Protein AF-A0A183DDC2-F1 (afdb_monomer_lite)

pLDDT: mean 71.49, std 20.1, range [40.25, 98.25]

Secondary structure (DSSP, 8-state):
----TTSSS-----PPPGGG-SB-TTT-PBP-SSS--EE-TTT--EE-TGGG-EEEEEGGGTEEEEEEE-HHHHHHHH-TTPPPTT-------------------------THHHHHHHHHHHHHHHHHHHHHHHHHHHHHHTT--

Sequence (146 aa):
MHGGDFVFLFAGVRWVPDSDCEQCTACSAPFTLVRRRHHCRNCGRIFCSRCSSNSLPLPELGYDRKVRVCNLCFLYKINPFSPCPGAPNSSRNHPDNGNNSAAAATAGGMSWFHFLASLLRLYSSSYNIFHRVISLVHLCVFAVQL

Radius of gyration: 28.31 Å; chains: 1; bounding box: 102×67×30 Å

Structure (mmCIF, N/CA/C/O backbone):
data_AF-A0A183DDC2-F1
#
_entry.id   AF-A0A183DDC2-F1
#
loop_
_atom_site.group_PDB
_atom_site.id
_atom_site.type_symbol
_atom_site.label_atom_id
_atom_site.label_alt_id
_atom_site.label_comp_id
_atom_site.label_asym_id
_atom_site.label_entity_id
_atom_site.label_seq_id
_atom_site.pdbx_PDB_ins_code
_atom_site.Cartn_x
_atom_site.Cartn_y
_atom_site.Cartn_z
_atom_site.occupancy
_atom_site.B_iso_or_equiv
_atom_site.auth_seq_id
_atom_site.auth_comp_id
_atom_site.auth_asym_id
_atom_site.auth_atom_id
_atom_site.pdbx_PDB_model_num
ATOM 1 N N . MET A 1 1 ? -46.991 -3.137 0.902 1.00 40.25 1 MET A N 1
ATOM 2 C CA . MET A 1 1 ? -45.886 -4.005 1.365 1.00 40.25 1 MET A CA 1
ATOM 3 C C . MET A 1 1 ? -44.794 -4.128 0.293 1.00 40.25 1 MET A C 1
ATOM 5 O O . MET A 1 1 ? -44.430 -5.231 -0.080 1.00 40.25 1 MET A O 1
ATOM 9 N N . HIS A 1 2 ? -44.225 -3.013 -0.174 1.00 43.28 2 HIS A N 1
ATOM 10 C CA . HIS A 1 2 ? -42.954 -3.034 -0.909 1.00 43.28 2 HIS A CA 1
ATOM 11 C C . HIS A 1 2 ? -41.892 -2.475 0.030 1.00 43.28 2 HIS A C 1
ATOM 13 O O . HIS A 1 2 ? -41.662 -1.273 0.092 1.00 43.28 2 HIS A O 1
ATOM 19 N N . GLY A 1 3 ? -41.375 -3.359 0.882 1.00 45.81 3 GLY A N 1
ATOM 20 C CA . GLY A 1 3 ? -40.213 -3.078 1.709 1.00 45.81 3 GLY A CA 1
ATOM 21 C C . GLY A 1 3 ? -38.944 -3.402 0.930 1.00 45.81 3 GLY A C 1
ATOM 22 O O . GLY A 1 3 ? -38.905 -4.416 0.237 1.00 45.81 3 GLY A O 1
ATOM 23 N N . GLY A 1 4 ? -37.911 -2.575 1.101 1.00 51.94 4 GLY A N 1
ATOM 24 C CA . GLY A 1 4 ? -36.543 -3.072 0.969 1.00 51.94 4 GLY A CA 1
ATOM 25 C C . GLY A 1 4 ? -35.515 -2.250 0.199 1.00 51.94 4 GLY A C 1
ATOM 26 O O . GLY A 1 4 ? -34.447 -2.796 -0.033 1.00 51.94 4 GLY A O 1
ATOM 27 N N . ASP A 1 5 ? -35.723 -0.973 -0.130 1.00 54.12 5 ASP A N 1
ATOM 28 C CA . ASP A 1 5 ? -34.661 -0.134 -0.736 1.00 54.12 5 ASP A CA 1
ATOM 29 C C . ASP A 1 5 ? -33.644 0.422 0.288 1.00 54.12 5 ASP A C 1
ATOM 31 O O . ASP A 1 5 ? -33.145 1.539 0.176 1.00 54.12 5 ASP A O 1
ATOM 35 N N . PHE A 1 6 ? -33.291 -0.376 1.301 1.00 52.25 6 PHE A N 1
ATOM 36 C CA . PHE A 1 6 ? -32.259 -0.031 2.292 1.00 52.25 6 PHE A CA 1
ATOM 37 C C . PHE A 1 6 ? -30.864 -0.587 1.936 1.00 52.25 6 PHE A C 1
ATOM 39 O O . PHE A 1 6 ? -29.932 -0.496 2.731 1.00 52.25 6 PHE A O 1
ATOM 46 N N . VAL A 1 7 ? -30.687 -1.176 0.747 1.00 54.19 7 VAL A N 1
ATOM 47 C CA . VAL A 1 7 ? -29.441 -1.887 0.385 1.00 54.19 7 VAL A CA 1
ATOM 48 C C . VAL A 1 7 ? -28.391 -0.978 -0.281 1.00 54.19 7 VAL A C 1
ATOM 50 O O . VAL A 1 7 ? -27.240 -1.377 -0.420 1.00 54.19 7 VAL A O 1
ATOM 53 N N . PHE A 1 8 ? -28.718 0.272 -0.629 1.00 48.03 8 PHE A N 1
ATOM 54 C CA . PHE A 1 8 ? -27.793 1.159 -1.361 1.00 48.03 8 PHE A CA 1
ATOM 55 C C . PHE A 1 8 ? -27.065 2.221 -0.517 1.00 48.03 8 PHE A C 1
ATOM 57 O O . PHE A 1 8 ? -26.326 3.028 -1.076 1.00 48.03 8 PHE A O 1
ATOM 64 N N . LEU A 1 9 ? -27.199 2.213 0.817 1.00 49.12 9 LEU A N 1
ATOM 65 C CA . LEU A 1 9 ? -26.447 3.128 1.701 1.00 49.12 9 LEU A CA 1
ATOM 66 C C . LEU A 1 9 ? -25.162 2.541 2.297 1.00 49.12 9 LEU A C 1
ATOM 68 O O . LEU A 1 9 ? -24.373 3.277 2.887 1.00 49.12 9 LEU A O 1
ATOM 72 N N . PHE A 1 10 ? -24.876 1.259 2.083 1.00 50.31 10 PHE A N 1
ATOM 73 C CA . PHE A 1 10 ? -23.538 0.737 2.323 1.00 50.31 10 PHE A CA 1
ATOM 74 C C . PHE A 1 10 ? -22.787 0.783 1.001 1.00 50.31 10 PHE A C 1
ATOM 76 O O . PHE A 1 10 ? -22.883 -0.133 0.187 1.00 50.31 10 PHE A O 1
ATOM 83 N N . ALA A 1 11 ? -22.039 1.865 0.781 1.00 55.22 11 ALA A N 1
ATOM 84 C CA . ALA A 1 11 ? -20.987 1.920 -0.226 1.00 55.22 11 ALA A CA 1
ATOM 85 C C . ALA A 1 11 ? -19.893 0.900 0.146 1.00 55.22 11 ALA A C 1
ATOM 87 O O . ALA A 1 11 ? -18.810 1.245 0.617 1.00 55.22 11 ALA A O 1
ATOM 88 N N . GLY A 1 12 ? -20.218 -0.384 -0.009 1.00 57.31 12 GLY A N 1
ATOM 89 C CA . GLY A 1 12 ? -19.300 -1.492 0.123 1.00 57.31 12 GLY A CA 1
ATOM 90 C C . GLY A 1 12 ? -18.180 -1.259 -0.869 1.00 57.31 12 GLY A C 1
ATOM 91 O O . GLY A 1 12 ? -18.409 -1.062 -2.062 1.00 57.31 12 GLY A O 1
ATOM 92 N N . VAL A 1 13 ? -16.963 -1.207 -0.348 1.00 59.19 13 VAL A N 1
ATOM 93 C CA . VAL A 1 13 ? -15.738 -1.077 -1.124 1.00 59.19 13 VAL A CA 1
ATOM 94 C C . VAL A 1 13 ? -15.811 -2.017 -2.331 1.00 59.19 13 VAL A C 1
ATOM 96 O O . VAL A 1 13 ? -15.838 -3.235 -2.156 1.00 59.19 13 VAL A O 1
ATOM 99 N N . ARG A 1 14 ? -15.860 -1.462 -3.552 1.00 67.69 14 ARG A N 1
ATOM 100 C CA . ARG A 1 14 ? -15.876 -2.256 -4.789 1.00 67.69 14 ARG A CA 1
ATOM 101 C C . ARG A 1 14 ? -14.577 -3.052 -4.859 1.00 67.69 14 ARG A C 1
ATOM 103 O O . ARG A 1 14 ? -13.524 -2.511 -5.194 1.00 67.69 14 ARG A O 1
ATOM 110 N N . TRP A 1 15 ? -14.657 -4.326 -4.500 1.00 73.62 15 TRP A N 1
ATOM 111 C CA . TRP A 1 15 ? -13.542 -5.252 -4.596 1.00 73.62 15 TRP A CA 1
ATOM 112 C C . TRP A 1 15 ? -13.251 -5.505 -6.069 1.00 73.62 15 TRP A C 1
ATOM 114 O O . TRP A 1 15 ? -14.125 -5.960 -6.807 1.00 73.62 15 TRP A O 1
ATOM 124 N N . VAL A 1 16 ? -12.047 -5.150 -6.511 1.00 73.81 16 VAL A N 1
ATOM 125 C CA . VAL A 1 16 ? -11.668 -5.320 -7.915 1.00 73.81 16 VAL A CA 1
ATOM 126 C C . VAL A 1 16 ? -11.280 -6.788 -8.123 1.00 73.81 16 VAL A C 1
ATOM 128 O O . VAL A 1 16 ? -10.428 -7.280 -7.376 1.00 73.81 16 VAL A O 1
ATOM 131 N N . PRO A 1 17 ? -11.895 -7.505 -9.081 1.00 74.00 17 PRO A N 1
ATOM 132 C CA . PRO A 1 17 ? -11.499 -8.870 -9.396 1.00 74.00 17 PRO A CA 1
ATOM 133 C C . PRO A 1 17 ? -10.091 -8.904 -10.008 1.00 74.00 17 PRO A C 1
ATOM 135 O O . PRO A 1 17 ? -9.656 -7.980 -10.693 1.00 74.00 17 PRO A O 1
ATOM 138 N N . ASP A 1 18 ? -9.362 -9.990 -9.753 1.00 73.25 18 ASP A N 1
ATOM 139 C CA . ASP A 1 18 ? -7.948 -10.135 -10.127 1.00 73.25 18 ASP A CA 1
ATOM 140 C C . ASP A 1 18 ? -7.694 -10.106 -11.639 1.00 73.25 18 ASP A C 1
ATOM 142 O O . ASP A 1 18 ? -6.596 -9.728 -12.056 1.00 73.25 18 ASP A O 1
ATOM 146 N N . SER A 1 19 ? -8.694 -10.490 -12.440 1.00 70.75 19 SER A N 1
ATOM 147 C CA . SER A 1 19 ? -8.670 -10.446 -13.908 1.00 70.75 19 SER A CA 1
ATOM 148 C C . SER A 1 19 ? -8.483 -9.035 -14.451 1.00 70.75 19 SER A C 1
ATOM 150 O O . SER A 1 19 ? -7.858 -8.857 -15.489 1.00 70.75 19 SER A O 1
ATOM 152 N N . ASP A 1 20 ? -8.968 -8.034 -13.719 1.00 73.00 20 ASP A N 1
ATOM 153 C CA . ASP A 1 20 ? -9.038 -6.651 -14.191 1.00 73.00 20 ASP A CA 1
ATOM 154 C C . ASP A 1 20 ? -7.794 -5.850 -13.768 1.00 73.00 20 ASP A C 1
ATOM 156 O O . ASP A 1 20 ? -7.711 -4.638 -13.970 1.00 73.00 20 ASP A O 1
ATOM 160 N N . CYS A 1 21 ? -6.815 -6.511 -13.135 1.00 79.81 21 CYS A N 1
ATOM 161 C CA . CYS A 1 21 ? -5.623 -5.870 -12.594 1.00 79.81 21 CYS A CA 1
ATOM 162 C C . CYS A 1 21 ? -4.352 -6.658 -12.937 1.00 79.81 21 CYS A C 1
ATOM 164 O O . CYS A 1 21 ? -3.885 -7.540 -12.202 1.00 79.81 21 CYS A O 1
ATOM 166 N N . GLU A 1 22 ? -3.754 -6.296 -14.067 1.00 90.31 22 GLU A N 1
ATOM 167 C CA . GLU A 1 22 ? -2.477 -6.846 -14.534 1.00 90.31 22 GLU A CA 1
ATOM 168 C C . GLU A 1 22 ? -1.263 -6.191 -13.858 1.00 90.31 22 GLU A C 1
ATOM 170 O O . GLU A 1 22 ? -0.175 -6.766 -13.821 1.00 90.31 22 GLU A O 1
ATOM 175 N N . GLN A 1 23 ? -1.454 -5.022 -13.244 1.00 95.00 23 GLN A N 1
ATOM 176 C CA . GLN A 1 23 ? -0.394 -4.227 -12.631 1.00 95.00 23 GLN A CA 1
ATOM 177 C C . GLN A 1 23 ? -0.777 -3.697 -11.250 1.00 95.00 23 GLN A C 1
ATOM 179 O O . GLN A 1 23 ? -1.941 -3.461 -10.947 1.00 95.00 23 GLN A O 1
ATOM 184 N N . CYS A 1 24 ? 0.218 -3.470 -10.393 1.00 96.06 24 CYS A N 1
ATOM 185 C CA . CYS A 1 24 ? 0.003 -2.895 -9.070 1.00 96.06 24 CYS A CA 1
ATOM 186 C C . CYS A 1 24 ? -0.675 -1.522 -9.165 1.00 96.06 24 CYS A C 1
ATOM 188 O O . CYS A 1 24 ? -0.140 -0.619 -9.799 1.00 96.06 24 CYS A O 1
ATOM 190 N N . THR A 1 25 ? -1.772 -1.321 -8.432 1.00 95.06 25 THR A N 1
ATOM 191 C CA . THR A 1 25 ? -2.520 -0.050 -8.426 1.00 95.06 25 THR A CA 1
ATOM 192 C C . THR A 1 25 ? -1.662 1.161 -8.026 1.00 95.06 25 THR A C 1
ATOM 194 O O . THR A 1 25 ? -1.922 2.270 -8.471 1.00 95.06 25 THR A O 1
ATOM 197 N N . ALA A 1 26 ? -0.656 0.977 -7.162 1.00 95.75 26 ALA A N 1
ATOM 198 C CA . ALA A 1 26 ? 0.156 2.089 -6.654 1.00 95.75 26 ALA A CA 1
ATOM 199 C C . ALA A 1 26 ? 1.411 2.375 -7.489 1.00 95.75 26 ALA A C 1
ATOM 201 O O . ALA A 1 26 ? 1.752 3.533 -7.686 1.00 95.75 26 ALA A O 1
ATOM 202 N N . CYS A 1 27 ? 2.139 1.340 -7.914 1.00 96.69 27 CYS A N 1
ATOM 203 C CA . CYS A 1 27 ? 3.424 1.516 -8.601 1.00 96.69 27 CYS A CA 1
ATOM 204 C C . CYS A 1 27 ? 3.397 1.128 -10.079 1.00 96.69 27 CYS A C 1
ATOM 206 O O . CYS A 1 27 ? 4.447 1.150 -10.714 1.00 96.69 27 CYS A O 1
ATOM 208 N N . SER A 1 28 ? 2.244 0.700 -10.597 1.00 96.06 28 SER A N 1
ATOM 209 C CA . SER A 1 28 ? 2.038 0.252 -11.981 1.00 96.06 28 SER A CA 1
ATOM 210 C C . SER A 1 28 ? 2.961 -0.884 -12.437 1.00 96.06 28 SER A C 1
ATOM 212 O O . SER A 1 28 ? 2.996 -1.223 -13.613 1.00 96.06 28 SER A O 1
ATOM 214 N N . ALA A 1 29 ? 3.699 -1.518 -11.519 1.00 96.06 29 ALA A N 1
ATOM 215 C CA . ALA A 1 29 ? 4.548 -2.650 -11.851 1.00 96.06 29 ALA A CA 1
ATOM 216 C C . ALA A 1 29 ? 3.675 -3.869 -12.198 1.00 96.06 29 ALA A C 1
ATOM 218 O O . ALA A 1 29 ? 2.797 -4.207 -11.391 1.00 96.06 29 ALA A O 1
ATOM 219 N N . PRO A 1 30 ? 3.939 -4.565 -13.318 1.00 96.38 30 PRO A N 1
ATOM 220 C CA . PRO A 1 30 ? 3.161 -5.725 -13.725 1.00 96.38 30 PRO A CA 1
ATOM 221 C C . PRO A 1 30 ? 3.317 -6.855 -12.711 1.00 96.38 30 PRO A C 1
ATOM 223 O O . PRO A 1 30 ? 4.406 -7.089 -12.155 1.00 96.38 30 PRO A O 1
ATOM 226 N N . PHE A 1 31 ? 2.215 -7.550 -12.454 1.00 95.50 31 PHE A N 1
ATOM 227 C CA . PHE A 1 31 ? 2.226 -8.769 -11.666 1.00 95.50 31 PHE A CA 1
ATOM 228 C C . PHE A 1 31 ? 2.891 -9.893 -12.460 1.00 95.50 31 PHE A C 1
ATOM 230 O O . PHE A 1 31 ? 2.768 -9.998 -13.675 1.00 95.50 31 PHE A O 1
ATOM 237 N N . THR A 1 32 ? 3.638 -10.729 -11.751 1.00 93.81 32 THR A N 1
ATOM 238 C CA . THR A 1 32 ? 4.362 -11.875 -12.312 1.00 93.81 32 THR A CA 1
ATOM 239 C C . THR A 1 32 ? 4.235 -13.048 -11.346 1.00 93.81 32 THR A C 1
ATOM 241 O O . THR A 1 32 ? 3.707 -12.893 -10.244 1.00 93.81 32 THR A O 1
ATOM 244 N N . LEU A 1 33 ? 4.762 -14.223 -11.697 1.00 92.19 33 LEU A N 1
ATOM 245 C CA . LEU A 1 33 ? 4.758 -15.382 -10.790 1.00 92.19 33 LEU A CA 1
ATOM 246 C C . LEU A 1 33 ? 5.414 -15.078 -9.426 1.00 92.19 33 LEU A C 1
ATOM 248 O O . LEU A 1 33 ? 4.975 -15.589 -8.392 1.00 92.19 33 LEU A O 1
ATOM 252 N N . VAL A 1 34 ? 6.427 -14.202 -9.416 1.00 94.19 34 VAL A N 1
ATOM 253 C CA . VAL A 1 34 ? 7.113 -13.749 -8.195 1.00 94.19 34 VAL A CA 1
ATOM 254 C C . VAL A 1 34 ? 6.459 -12.513 -7.570 1.00 94.19 34 VAL A C 1
ATOM 256 O O . VAL A 1 34 ? 6.400 -12.400 -6.346 1.00 94.19 34 VAL A O 1
ATOM 259 N N . ARG A 1 35 ? 5.917 -11.588 -8.376 1.00 94.50 35 ARG A N 1
ATOM 260 C CA . ARG A 1 35 ? 5.168 -10.423 -7.885 1.00 94.50 35 ARG A CA 1
ATOM 261 C C . ARG A 1 35 ? 3.681 -10.759 -7.841 1.00 94.50 35 ARG A C 1
ATOM 263 O O . ARG A 1 35 ? 2.954 -10.469 -8.785 1.00 94.50 35 ARG A O 1
ATOM 270 N N . ARG A 1 36 ? 3.246 -11.350 -6.728 1.00 94.69 36 ARG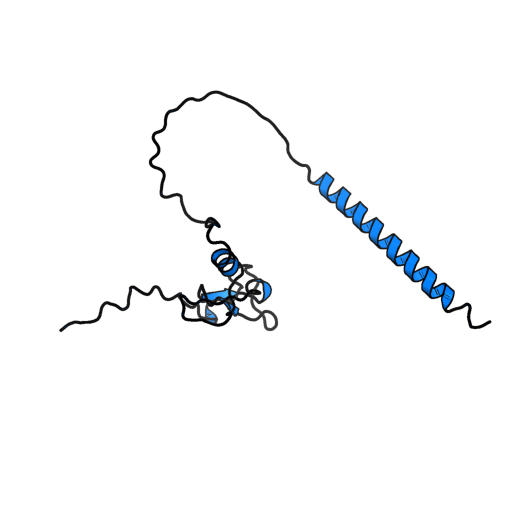 A N 1
ATOM 271 C CA . ARG A 1 36 ? 1.851 -11.758 -6.506 1.00 94.69 36 ARG A CA 1
ATOM 272 C C . ARG A 1 36 ? 0.929 -10.573 -6.183 1.00 94.69 36 ARG A C 1
ATOM 274 O O . ARG A 1 36 ? 1.378 -9.518 -5.725 1.00 94.69 36 ARG A O 1
ATOM 281 N N . ARG A 1 37 ? -0.367 -10.777 -6.431 1.00 94.69 37 ARG A N 1
ATOM 282 C CA . ARG A 1 37 ? -1.459 -9.832 -6.156 1.00 94.69 37 ARG A CA 1
ATOM 283 C C . ARG A 1 37 ? -1.838 -9.840 -4.674 1.00 94.69 37 ARG A C 1
ATOM 285 O O . ARG A 1 37 ? -1.888 -10.896 -4.044 1.00 94.69 37 ARG A O 1
ATOM 292 N N . HIS A 1 38 ? -2.119 -8.662 -4.121 1.00 96.44 38 HIS A N 1
ATOM 293 C CA . HIS A 1 38 ? -2.601 -8.498 -2.751 1.00 96.44 38 HIS A CA 1
ATOM 294 C C . HIS A 1 38 ? -3.655 -7.401 -2.653 1.00 96.44 38 HIS A C 1
ATOM 296 O O . HIS A 1 38 ? -3.396 -6.249 -2.994 1.00 96.44 38 HIS A O 1
ATOM 302 N N . HIS A 1 39 ? -4.811 -7.718 -2.086 1.00 96.00 39 HIS A N 1
ATOM 303 C CA . HIS A 1 39 ? -5.857 -6.720 -1.892 1.00 96.00 39 HIS A CA 1
ATOM 304 C C . HIS A 1 39 ? -5.669 -5.904 -0.620 1.00 96.00 39 HIS A C 1
ATOM 306 O O . HIS A 1 39 ? -5.291 -6.421 0.438 1.00 96.00 39 HIS A O 1
ATOM 312 N N . CYS A 1 40 ? -5.996 -4.620 -0.701 1.00 96.69 40 CYS A N 1
ATOM 313 C CA . CYS A 1 40 ? -6.186 -3.786 0.477 1.00 96.69 40 CYS A CA 1
ATOM 314 C C . CYS A 1 40 ? -7.579 -4.038 1.060 1.00 96.69 40 CYS A C 1
ATOM 316 O O . CYS A 1 40 ? -8.570 -3.812 0.373 1.00 96.69 40 CYS A O 1
ATOM 318 N N . ARG A 1 41 ? -7.679 -4.432 2.335 1.00 96.00 41 ARG A N 1
ATOM 319 C CA . ARG A 1 41 ? -8.986 -4.700 2.968 1.00 96.00 41 ARG A CA 1
ATOM 320 C C . ARG A 1 41 ? -9.812 -3.434 3.221 1.00 96.00 41 ARG A C 1
ATOM 322 O O . ARG A 1 41 ? -11.020 -3.527 3.363 1.00 96.00 41 ARG A O 1
ATOM 329 N N . ASN A 1 42 ? -9.175 -2.260 3.211 1.00 94.50 42 ASN A N 1
ATOM 330 C CA . ASN A 1 42 ? -9.852 -0.972 3.366 1.00 94.50 42 ASN A CA 1
ATOM 331 C C . ASN A 1 42 ? -10.379 -0.391 2.041 1.00 94.50 42 ASN A C 1
ATOM 333 O O . ASN A 1 42 ? -11.415 0.254 2.042 1.00 94.50 42 ASN A O 1
ATOM 337 N N . CYS A 1 43 ? -9.667 -0.552 0.916 1.00 93.44 43 CYS A N 1
ATOM 338 C CA . CYS A 1 43 ? -10.059 0.072 -0.363 1.00 93.44 43 CYS A CA 1
ATOM 339 C C . CYS A 1 43 ? -10.295 -0.903 -1.522 1.00 93.44 43 CYS A C 1
ATOM 341 O O . CYS A 1 43 ? -10.629 -0.456 -2.613 1.00 93.44 43 CYS A O 1
ATOM 343 N N . GLY A 1 44 ? -10.110 -2.211 -1.320 1.00 92.12 44 GLY A N 1
ATOM 344 C CA . GLY A 1 44 ? -10.488 -3.272 -2.264 1.00 92.12 44 GLY A CA 1
ATOM 345 C C . GLY A 1 44 ? -9.633 -3.387 -3.525 1.00 92.12 44 GLY A C 1
ATOM 346 O O . GLY A 1 44 ? -9.795 -4.337 -4.284 1.00 92.12 44 GLY A O 1
ATOM 347 N N . ARG A 1 45 ? -8.708 -2.447 -3.755 1.00 93.62 45 ARG A N 1
ATOM 348 C CA . ARG A 1 45 ? -7.791 -2.455 -4.904 1.00 93.62 45 ARG A CA 1
ATOM 349 C C . ARG A 1 45 ? -6.627 -3.432 -4.705 1.00 93.62 45 ARG A C 1
ATOM 351 O O . ARG A 1 45 ? -6.323 -3.827 -3.573 1.00 93.62 45 ARG A O 1
ATOM 358 N N . ILE A 1 46 ? -5.946 -3.766 -5.803 1.00 95.69 46 ILE A N 1
ATOM 359 C CA . ILE A 1 46 ? -4.889 -4.786 -5.863 1.00 95.69 46 ILE A CA 1
ATOM 360 C C . ILE A 1 46 ? -3.494 -4.146 -5.922 1.00 95.69 46 ILE A C 1
ATOM 362 O O . ILE A 1 46 ? -3.216 -3.253 -6.722 1.00 95.69 46 ILE A O 1
ATOM 366 N N . PHE A 1 47 ? -2.588 -4.628 -5.077 1.00 97.31 47 PHE A N 1
ATOM 367 C CA . PHE A 1 47 ? -1.243 -4.100 -4.866 1.00 97.31 47 PHE A CA 1
ATOM 368 C C . PHE A 1 47 ? -0.199 -5.221 -4.844 1.00 97.31 47 PHE A C 1
ATOM 370 O O . PHE A 1 47 ? -0.509 -6.380 -4.584 1.00 97.31 47 PHE A O 1
ATOM 377 N N . CYS A 1 48 ? 1.068 -4.873 -5.067 1.00 98.12 48 CYS A N 1
ATOM 378 C CA . CYS A 1 48 ? 2.189 -5.768 -4.783 1.00 98.12 48 CYS A CA 1
ATOM 379 C C . CYS A 1 48 ? 2.540 -5.768 -3.282 1.00 98.12 48 CYS A C 1
ATOM 381 O O . CYS A 1 48 ? 2.046 -4.937 -2.508 1.00 98.12 48 CYS A O 1
ATOM 383 N N . SER A 1 49 ? 3.414 -6.688 -2.865 1.00 97.94 49 SER A N 1
ATOM 384 C CA . SER A 1 49 ? 3.810 -6.855 -1.458 1.00 97.94 49 SER A CA 1
ATOM 385 C C . SER A 1 49 ? 4.396 -5.573 -0.859 1.00 97.94 49 SER A C 1
ATOM 387 O O . SER A 1 49 ? 4.053 -5.206 0.261 1.00 97.94 49 SER A O 1
ATOM 389 N N . ARG A 1 50 ? 5.208 -4.845 -1.637 1.00 98.00 50 ARG A N 1
ATOM 390 C CA . ARG A 1 50 ? 5.844 -3.578 -1.239 1.00 98.00 50 ARG A CA 1
ATOM 391 C C . ARG A 1 50 ? 4.846 -2.430 -1.056 1.00 98.00 50 ARG A C 1
ATOM 393 O O . ARG A 1 50 ? 5.000 -1.618 -0.151 1.00 9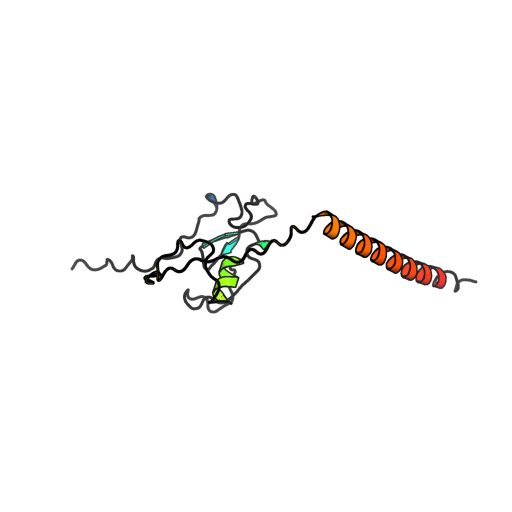8.00 50 ARG A O 1
ATOM 400 N N . CYS A 1 51 ? 3.822 -2.350 -1.903 1.00 98.25 51 CYS A N 1
ATOM 401 C CA . CYS A 1 51 ? 2.811 -1.285 -1.839 1.00 98.25 51 CYS A CA 1
ATOM 402 C C . CYS A 1 51 ? 1.707 -1.555 -0.802 1.00 98.25 51 CYS A C 1
ATOM 404 O O . CYS A 1 51 ? 0.846 -0.703 -0.576 1.00 98.25 51 CYS A O 1
ATOM 406 N N . SER A 1 52 ? 1.722 -2.738 -0.188 1.00 98.12 52 SER A N 1
ATOM 407 C CA . SER A 1 52 ? 0.763 -3.175 0.825 1.00 98.12 52 SER A CA 1
ATOM 408 C C . SER A 1 52 ? 1.443 -3.859 2.007 1.00 98.12 52 SER A C 1
ATOM 410 O O . SER A 1 52 ? 0.921 -4.829 2.548 1.00 98.12 52 SER A O 1
ATOM 412 N N . SER A 1 53 ? 2.633 -3.399 2.394 1.00 97.88 53 SER A N 1
ATOM 413 C CA . SER A 1 53 ? 3.461 -4.059 3.412 1.00 97.88 53 SER A CA 1
ATOM 414 C C . SER A 1 53 ? 2.919 -3.921 4.836 1.00 97.88 53 SER A C 1
ATOM 416 O O . SER A 1 53 ? 3.395 -4.606 5.735 1.00 97.88 53 SER A O 1
ATOM 418 N N . ASN A 1 54 ? 1.934 -3.048 5.048 1.00 97.81 54 ASN A N 1
ATOM 419 C CA . ASN A 1 54 ? 1.416 -2.715 6.366 1.00 97.81 54 ASN A CA 1
ATOM 420 C C . ASN A 1 54 ? 0.107 -3.449 6.687 1.00 97.81 54 ASN A C 1
ATOM 422 O O . ASN A 1 54 ? -0.628 -3.893 5.801 1.00 97.81 54 ASN A O 1
ATOM 426 N N . SER A 1 55 ? -0.191 -3.580 7.980 1.00 97.88 55 SER A N 1
ATOM 427 C CA . SER A 1 55 ? -1.440 -4.163 8.478 1.00 97.88 55 SER A CA 1
ATOM 428 C C . SER A 1 55 ? -1.930 -3.427 9.724 1.00 97.88 55 SER A C 1
ATOM 430 O O . SER A 1 55 ? -1.128 -3.069 10.586 1.00 97.88 55 SER A O 1
ATOM 432 N N . LEU A 1 56 ? -3.243 -3.227 9.829 1.00 96.38 56 LEU A N 1
ATOM 433 C CA . LEU A 1 56 ? -3.914 -2.571 10.959 1.00 96.38 56 LEU A CA 1
ATOM 434 C C . LEU A 1 56 ? -5.325 -3.155 11.155 1.00 96.38 56 LEU A C 1
ATOM 436 O O . LEU A 1 56 ? -5.832 -3.781 10.220 1.00 96.38 56 LEU A O 1
ATOM 440 N N . PRO A 1 57 ? -5.926 -3.064 12.357 1.00 96.31 57 PRO A N 1
ATOM 441 C CA . PRO A 1 57 ? -7.323 -3.450 12.542 1.00 96.31 57 PRO A CA 1
ATOM 442 C C . PRO A 1 57 ? -8.240 -2.454 11.820 1.00 96.31 57 PRO A C 1
ATOM 444 O O . PRO A 1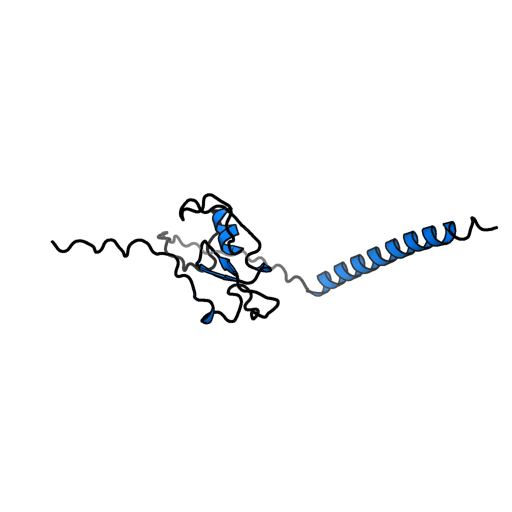 57 ? -7.906 -1.275 11.713 1.00 96.31 57 PRO A O 1
ATOM 447 N N . LEU A 1 58 ? -9.388 -2.924 11.337 1.00 95.19 58 LEU A N 1
ATOM 448 C CA . LEU A 1 58 ? -10.426 -2.093 10.714 1.00 95.19 58 LEU A CA 1
ATOM 449 C C . LEU A 1 58 ? -11.771 -2.384 11.406 1.00 95.19 58 LEU A C 1
ATOM 451 O O . LEU A 1 58 ? -12.605 -3.082 10.821 1.00 95.19 58 LEU A O 1
ATOM 455 N N . PRO A 1 59 ? -11.985 -1.906 12.649 1.00 92.75 59 PRO A N 1
ATOM 456 C CA . PRO A 1 59 ? -13.199 -2.199 13.413 1.00 92.75 59 PRO A CA 1
ATOM 457 C C . PRO A 1 59 ? -14.470 -1.718 12.708 1.00 92.75 59 PRO A C 1
ATOM 459 O O . PRO A 1 59 ? -15.477 -2.418 12.721 1.00 92.75 59 PRO A O 1
ATOM 462 N N . GLU A 1 60 ? -14.414 -0.583 11.998 1.00 88.94 60 GLU A N 1
ATOM 463 C CA . GLU A 1 60 ? -15.551 -0.071 11.219 1.00 88.94 60 GLU A CA 1
ATOM 464 C C . GLU A 1 60 ? -15.968 -0.978 10.047 1.00 88.94 60 GLU A C 1
ATOM 466 O O . GLU A 1 60 ? -17.064 -0.830 9.514 1.00 88.94 60 GLU A O 1
ATOM 471 N N . LEU A 1 61 ? -15.107 -1.920 9.651 1.00 88.81 61 LEU A N 1
ATOM 472 C CA . LEU A 1 61 ? -15.387 -2.941 8.638 1.00 88.81 61 LEU A CA 1
ATOM 473 C C . LEU A 1 61 ? -15.508 -4.352 9.246 1.00 88.81 61 LEU A C 1
ATOM 475 O O . LEU A 1 61 ? -15.537 -5.330 8.502 1.00 88.81 61 LEU A O 1
ATOM 479 N N . GLY A 1 62 ? -15.541 -4.476 10.578 1.00 93.00 62 GLY A N 1
ATOM 480 C CA . GLY A 1 62 ? -15.646 -5.758 11.285 1.00 93.00 62 GLY A CA 1
ATOM 481 C C . GLY A 1 62 ? -14.343 -6.564 11.371 1.00 93.00 62 GLY A C 1
ATOM 482 O O . GLY A 1 62 ? -14.382 -7.764 11.631 1.00 93.00 62 GLY A O 1
ATOM 483 N N . TYR A 1 63 ? -13.179 -5.944 11.145 1.00 94.19 63 TYR A N 1
ATOM 484 C CA . TYR A 1 63 ? -11.880 -6.606 11.304 1.00 94.19 63 TYR A CA 1
ATOM 485 C C . TYR A 1 63 ? -11.216 -6.221 12.630 1.00 94.19 63 TYR A C 1
ATOM 487 O O . TYR A 1 63 ? -10.421 -5.280 12.690 1.00 94.19 63 TYR A O 1
ATOM 495 N N . ASP A 1 64 ? -11.469 -7.005 13.678 1.00 93.25 64 ASP A N 1
ATOM 496 C CA . ASP A 1 64 ? -10.865 -6.793 15.005 1.00 93.25 64 ASP A CA 1
ATOM 497 C C . ASP A 1 64 ? -9.359 -7.101 15.038 1.00 93.25 64 ASP A C 1
ATOM 499 O O . ASP A 1 64 ? -8.602 -6.578 15.856 1.00 93.25 64 ASP A O 1
ATOM 503 N N . ARG A 1 65 ? -8.891 -7.959 14.124 1.00 95.56 65 ARG A N 1
ATOM 504 C CA . ARG A 1 65 ? -7.472 -8.310 13.971 1.00 95.56 65 ARG A CA 1
ATOM 505 C C . ARG A 1 65 ? -6.821 -7.472 12.878 1.00 95.56 65 ARG A C 1
ATOM 507 O O . ARG A 1 65 ? -7.475 -7.026 11.939 1.00 95.56 65 ARG A O 1
ATOM 514 N N . LYS A 1 66 ? -5.494 -7.319 12.956 1.00 96.88 66 LYS A N 1
ATOM 515 C CA . LYS A 1 66 ? -4.718 -6.633 11.915 1.00 96.88 66 LYS A CA 1
ATOM 516 C C . LYS A 1 66 ? -4.903 -7.320 10.562 1.00 96.88 66 LYS A C 1
ATOM 518 O O . LYS A 1 66 ? -4.567 -8.491 10.406 1.00 96.88 66 LYS A O 1
ATOM 523 N N . VAL A 1 67 ? -5.362 -6.558 9.574 1.00 97.62 67 VAL A N 1
ATOM 524 C CA . VAL A 1 67 ? -5.506 -6.992 8.183 1.00 97.62 67 VAL A CA 1
ATOM 525 C C . VAL A 1 67 ? -4.658 -6.135 7.255 1.00 97.62 67 VAL A C 1
ATOM 527 O O . VAL A 1 67 ? -4.364 -4.973 7.538 1.00 97.62 67 VAL A O 1
ATOM 530 N N . ARG A 1 68 ? -4.243 -6.722 6.129 1.00 98.12 68 ARG A N 1
ATOM 531 C CA . ARG A 1 68 ? -3.380 -6.056 5.148 1.00 98.12 68 ARG A CA 1
ATOM 532 C C . ARG A 1 68 ? -4.078 -4.853 4.515 1.00 98.12 68 ARG A C 1
ATOM 534 O O . ARG A 1 68 ? -5.176 -4.967 3.964 1.00 98.12 68 ARG A O 1
ATOM 541 N N . VAL A 1 69 ? -3.376 -3.729 4.483 1.00 97.94 69 VAL A N 1
ATOM 542 C CA . VAL A 1 69 ? -3.817 -2.502 3.815 1.00 97.94 69 VAL A CA 1
ATOM 543 C C . VAL A 1 69 ? -2.716 -1.964 2.905 1.00 97.94 69 VAL A C 1
ATOM 545 O O . VAL A 1 69 ? -1.534 -2.243 3.100 1.00 97.94 69 VAL A O 1
ATOM 548 N N . CYS A 1 70 ? -3.089 -1.202 1.877 1.00 98.00 70 CYS A N 1
ATOM 549 C CA . CYS A 1 70 ? -2.101 -0.473 1.090 1.00 98.00 70 CYS A CA 1
ATOM 550 C C . CYS A 1 70 ? -1.475 0.652 1.919 1.00 98.00 70 CYS A C 1
ATOM 552 O O . CYS A 1 70 ? -2.072 1.132 2.884 1.00 98.00 70 CYS A O 1
ATOM 554 N N . ASN A 1 71 ? -0.285 1.100 1.520 1.00 96.94 71 ASN A N 1
ATOM 555 C CA . ASN A 1 71 ? 0.453 2.132 2.253 1.00 96.94 71 ASN A CA 1
ATOM 556 C C . ASN A 1 71 ? -0.356 3.429 2.397 1.00 96.94 71 ASN A C 1
ATOM 558 O O . ASN A 1 71 ? -0.324 4.055 3.448 1.00 96.94 71 ASN A O 1
ATOM 562 N N . LEU A 1 72 ? -1.143 3.785 1.380 1.00 94.94 72 LEU A N 1
ATOM 563 C CA . LEU A 1 72 ? -2.001 4.963 1.425 1.00 94.94 72 LEU A CA 1
ATOM 564 C C . LEU A 1 72 ? -3.107 4.830 2.486 1.00 94.94 72 LEU A C 1
ATOM 566 O O . LEU A 1 72 ? -3.273 5.714 3.318 1.00 94.94 72 LEU A O 1
ATOM 570 N N . CYS A 1 73 ? -3.831 3.705 2.507 1.00 95.56 73 CYS A N 1
ATOM 571 C CA . CYS A 1 73 ? -4.850 3.458 3.531 1.00 95.56 73 CYS A CA 1
ATOM 572 C C . CYS A 1 73 ? -4.246 3.348 4.932 1.00 95.56 73 CYS A C 1
ATOM 574 O O . CYS A 1 73 ? -4.873 3.784 5.889 1.00 95.56 73 CYS A O 1
ATOM 576 N N . PHE A 1 74 ? -3.034 2.799 5.049 1.00 96.44 74 PHE A N 1
ATOM 577 C CA . PHE A 1 74 ? -2.309 2.776 6.312 1.00 96.44 74 PHE A CA 1
ATOM 578 C C . PHE A 1 74 ? -2.087 4.194 6.845 1.00 96.44 74 PHE A C 1
ATOM 580 O O . PHE A 1 74 ? -2.497 4.481 7.964 1.00 96.44 74 PHE A O 1
ATOM 587 N N . LEU A 1 75 ? -1.527 5.088 6.020 1.00 94.19 75 LEU A N 1
ATOM 588 C CA . LEU A 1 75 ? -1.273 6.483 6.388 1.00 94.19 75 LEU A CA 1
ATOM 589 C C . LEU A 1 75 ? -2.552 7.221 6.796 1.00 94.19 75 LEU A C 1
ATOM 591 O O . LEU A 1 75 ? -2.568 7.847 7.850 1.00 94.19 75 LEU A O 1
ATOM 595 N N . TYR A 1 76 ? -3.634 7.093 6.024 1.00 91.69 76 TYR A N 1
ATOM 596 C CA . TYR A 1 76 ? -4.907 7.743 6.359 1.00 91.69 76 TYR A CA 1
ATOM 597 C C . TYR A 1 76 ? -5.505 7.273 7.685 1.00 91.69 76 TYR A C 1
ATOM 599 O O . TYR A 1 76 ? -6.136 8.058 8.385 1.00 91.69 76 TYR A O 1
ATOM 607 N N . LYS A 1 77 ? -5.329 5.995 8.035 1.00 90.50 77 LYS A N 1
ATOM 608 C CA . LYS A 1 77 ? -5.882 5.430 9.271 1.00 90.50 77 LYS A CA 1
ATOM 609 C C . LYS A 1 77 ? -5.046 5.760 10.506 1.00 90.50 77 LYS A C 1
ATOM 611 O O . LYS A 1 77 ? -5.612 5.830 11.589 1.00 90.50 77 LYS A O 1
ATOM 616 N N . ILE A 1 78 ? -3.735 5.973 10.359 1.00 91.38 78 ILE A N 1
ATOM 617 C CA . ILE A 1 78 ? -2.868 6.374 11.482 1.00 91.38 78 ILE A CA 1
ATOM 618 C C . ILE A 1 78 ? -2.762 7.896 11.650 1.00 91.38 78 ILE A C 1
ATOM 620 O O . ILE A 1 78 ? -2.463 8.352 12.746 1.00 91.38 78 ILE A O 1
ATOM 624 N N . ASN A 1 79 ? -3.006 8.675 10.589 1.00 86.00 79 ASN A N 1
ATOM 625 C CA . ASN A 1 79 ? -2.949 10.136 10.593 1.00 86.00 79 ASN A CA 1
ATOM 626 C C . ASN A 1 79 ? -4.234 10.727 9.988 1.00 86.00 79 ASN A C 1
ATOM 628 O O . ASN A 1 79 ? -4.285 10.993 8.783 1.00 86.00 79 ASN A O 1
ATOM 632 N N . PRO A 1 80 ? -5.259 11.006 10.813 1.00 66.38 80 PRO A N 1
ATOM 633 C CA . PRO A 1 80 ? -6.533 11.547 10.338 1.00 66.38 80 PRO A CA 1
ATOM 634 C C . PRO A 1 80 ? -6.445 12.991 9.800 1.00 66.38 80 PRO A C 1
ATOM 636 O O . PRO A 1 80 ? -7.423 13.492 9.255 1.00 66.38 80 PRO A O 1
ATOM 639 N N . PHE A 1 81 ? -5.287 13.657 9.908 1.00 66.81 81 PHE A N 1
ATOM 640 C CA . PHE A 1 81 ? -5.065 15.032 9.436 1.00 66.81 81 PHE A CA 1
ATOM 641 C C . PHE A 1 81 ? -4.368 15.142 8.070 1.0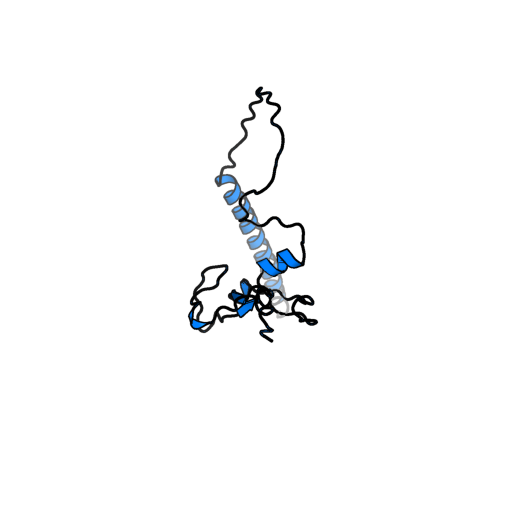0 66.81 81 PHE A C 1
ATOM 643 O O . PHE A 1 81 ? -4.064 16.252 7.639 1.00 66.81 81 PHE A O 1
ATOM 650 N N . SER A 1 82 ? -4.069 14.038 7.374 1.00 63.19 82 SER A N 1
ATOM 651 C CA . SER A 1 82 ? -3.423 14.124 6.056 1.00 63.19 82 SER A CA 1
ATOM 652 C C . SER A 1 82 ? -4.406 14.598 4.971 1.00 63.19 82 SER A C 1
ATOM 654 O O . SER A 1 82 ? -5.381 13.894 4.699 1.00 63.19 82 SER A O 1
ATOM 656 N N . PRO A 1 83 ? -4.151 15.742 4.298 1.00 55.88 83 PRO A N 1
ATOM 657 C CA . PRO A 1 83 ? -4.986 16.209 3.198 1.00 55.88 83 PRO A CA 1
ATOM 658 C C . PRO A 1 83 ? -4.942 15.226 2.025 1.00 55.88 83 PRO A C 1
ATOM 660 O O . PRO A 1 83 ? -3.883 14.709 1.664 1.00 55.88 83 PRO A O 1
ATOM 663 N N . CYS A 1 84 ? -6.094 14.976 1.408 1.00 57.03 84 CYS A N 1
ATOM 664 C CA . CYS A 1 84 ? -6.199 14.195 0.181 1.00 57.03 84 CYS A CA 1
ATOM 665 C C . CYS A 1 84 ? -5.396 14.860 -0.957 1.00 57.03 84 CYS A C 1
ATOM 667 O O . CYS A 1 84 ? -5.716 15.995 -1.318 1.00 57.03 84 CYS A O 1
ATOM 669 N N . PRO A 1 85 ? -4.423 14.181 -1.598 1.00 58.66 85 PRO A N 1
ATOM 670 C CA . PRO A 1 85 ? -3.875 14.633 -2.868 1.00 58.66 85 PRO A CA 1
ATOM 671 C C . PRO A 1 85 ? -4.903 14.308 -3.962 1.00 58.66 85 PRO A C 1
ATOM 673 O O . PRO A 1 85 ? -4.861 13.240 -4.567 1.00 58.66 85 PRO A O 1
ATOM 676 N N . GLY A 1 86 ? -5.891 15.191 -4.143 1.00 61.59 86 GLY A N 1
ATOM 677 C CA . GLY A 1 86 ? -6.890 15.057 -5.210 1.00 61.59 86 GLY A CA 1
ATOM 678 C C . GLY A 1 86 ? -8.276 15.664 -4.974 1.00 61.59 86 GLY A C 1
ATOM 679 O O . GLY A 1 86 ? -9.146 15.449 -5.811 1.00 61.59 86 GLY A O 1
ATOM 680 N N . ALA A 1 87 ? -8.529 16.401 -3.888 1.00 51.59 87 ALA A N 1
ATOM 681 C CA . ALA A 1 87 ? -9.804 17.111 -3.741 1.00 51.59 87 ALA A CA 1
ATOM 682 C C . ALA A 1 87 ? -9.746 18.487 -4.445 1.00 51.59 87 ALA A C 1
ATOM 684 O O . ALA A 1 87 ? -8.926 19.317 -4.043 1.00 51.59 87 ALA A O 1
ATOM 685 N N . PRO A 1 88 ? -10.590 18.778 -5.457 1.00 51.66 88 PRO A N 1
ATOM 686 C CA . PRO A 1 88 ? -10.812 20.152 -5.887 1.00 51.66 88 PRO A CA 1
ATOM 687 C C . PRO A 1 88 ? -11.520 20.919 -4.760 1.00 51.66 88 PRO A C 1
ATOM 689 O O . PRO A 1 88 ? -12.537 20.483 -4.218 1.00 51.66 88 PRO A O 1
ATOM 692 N N . ASN A 1 89 ? -10.917 22.043 -4.377 1.00 52.00 89 ASN A N 1
ATOM 693 C CA . ASN A 1 89 ? -11.316 22.916 -3.277 1.00 52.00 89 ASN A CA 1
ATOM 694 C C . ASN A 1 89 ? -12.806 23.288 -3.350 1.00 52.00 89 ASN A C 1
ATOM 696 O O . ASN A 1 89 ? -13.203 24.092 -4.187 1.00 52.00 89 ASN A O 1
ATOM 700 N N . SER A 1 90 ? -13.614 22.738 -2.447 1.00 62.81 90 SER A N 1
ATOM 701 C CA . SER A 1 90 ? -14.998 23.162 -2.232 1.00 62.81 90 SER A CA 1
ATOM 702 C C . SER A 1 90 ? -15.150 23.675 -0.806 1.00 62.81 90 SER A C 1
ATOM 704 O O . SER A 1 90 ? -15.743 22.995 0.025 1.00 62.81 90 SER A O 1
ATOM 706 N N . SER A 1 91 ? -14.553 24.830 -0.494 1.00 65.19 91 SER A N 1
ATOM 707 C CA . SER A 1 91 ? -15.134 25.852 0.399 1.00 65.19 91 SER A CA 1
ATOM 708 C C . SER A 1 91 ? -14.089 26.870 0.834 1.00 65.19 91 SER A C 1
ATOM 710 O O . SER A 1 91 ? -13.297 26.570 1.724 1.00 65.19 91 SER A O 1
ATOM 712 N N . ARG A 1 92 ? -14.183 28.101 0.312 1.00 54.84 92 ARG A N 1
ATOM 713 C CA . ARG A 1 92 ? -14.099 29.328 1.125 1.00 54.84 92 ARG A CA 1
ATOM 714 C C . ARG A 1 92 ? -14.988 30.404 0.503 1.00 54.84 92 ARG A C 1
ATOM 716 O O . ARG A 1 92 ? -14.596 31.051 -0.458 1.00 54.84 92 ARG A O 1
ATOM 723 N N . ASN A 1 93 ? -16.163 30.609 1.093 1.00 55.25 93 ASN A N 1
ATOM 724 C CA . ASN A 1 93 ? -16.728 31.950 1.180 1.00 55.25 93 ASN A CA 1
ATOM 725 C C . ASN A 1 93 ? -15.793 32.752 2.097 1.00 55.25 93 ASN A C 1
ATOM 727 O O . ASN A 1 93 ? -15.818 32.570 3.313 1.00 55.25 93 ASN A O 1
ATOM 731 N N . HIS A 1 94 ? -14.928 33.581 1.523 1.00 55.66 94 HIS A N 1
ATOM 732 C CA . HIS A 1 94 ? -14.196 34.615 2.248 1.00 55.66 94 HIS A CA 1
ATOM 733 C C . HIS A 1 94 ? -14.338 35.913 1.445 1.00 55.66 94 HIS A C 1
ATOM 735 O O . HIS A 1 94 ? -14.126 35.864 0.235 1.00 55.66 94 HIS A O 1
ATOM 741 N N . PRO A 1 95 ? -14.759 37.037 2.052 1.00 51.47 95 PRO A N 1
ATOM 742 C CA . PRO A 1 95 ? -14.845 38.300 1.337 1.00 51.47 95 PRO A CA 1
ATOM 743 C C . PRO A 1 95 ? -13.429 38.825 1.085 1.00 51.47 95 PRO A C 1
ATOM 745 O O . PRO A 1 95 ? -12.649 39.012 2.020 1.00 51.47 95 PRO A O 1
ATOM 748 N N . ASP A 1 96 ? -13.106 39.051 -0.184 1.00 53.44 96 ASP A N 1
ATOM 749 C CA . ASP A 1 96 ? -11.853 39.661 -0.607 1.00 53.44 96 ASP A CA 1
ATOM 750 C C . ASP A 1 96 ? -11.846 41.142 -0.203 1.00 53.44 96 ASP A C 1
ATOM 752 O O . ASP A 1 96 ? -12.575 41.955 -0.771 1.00 53.44 96 ASP A O 1
ATOM 756 N N . ASN A 1 97 ? -11.012 41.514 0.771 1.00 52.81 97 ASN A N 1
ATOM 757 C CA . ASN A 1 97 ? -10.575 42.900 0.921 1.00 52.81 97 ASN A CA 1
ATOM 758 C C . ASN A 1 97 ? -9.176 43.010 0.318 1.00 52.81 97 ASN A C 1
ATOM 760 O O . ASN A 1 97 ? -8.180 42.620 0.931 1.00 52.81 97 ASN A O 1
ATOM 764 N N . GLY A 1 98 ? -9.133 43.460 -0.934 1.00 55.16 98 GLY A N 1
ATOM 765 C CA . GLY A 1 98 ? -7.895 43.669 -1.661 1.00 55.16 98 GLY A CA 1
ATOM 766 C C . GLY A 1 98 ? -7.046 44.752 -1.010 1.00 55.16 98 GLY A C 1
ATOM 767 O O . GLY A 1 98 ? -7.565 45.788 -0.620 1.00 55.16 98 GLY A O 1
ATOM 768 N N . ASN A 1 99 ? -5.738 44.507 -0.949 1.00 55.22 99 ASN A N 1
ATOM 769 C CA . ASN A 1 99 ? -4.705 45.536 -0.983 1.00 55.22 99 ASN A CA 1
ATOM 770 C C . ASN A 1 99 ? -3.409 44.900 -1.499 1.00 55.22 99 ASN A C 1
ATOM 772 O O . ASN A 1 99 ? -2.748 44.121 -0.814 1.00 55.22 99 ASN A O 1
ATOM 776 N N . ASN A 1 100 ? -3.068 45.234 -2.742 1.00 65.19 100 ASN A N 1
ATOM 777 C CA . ASN A 1 100 ? -1.808 44.878 -3.382 1.00 65.19 100 ASN A CA 1
ATOM 778 C C . ASN A 1 100 ? -0.739 45.886 -2.954 1.00 65.19 100 ASN A C 1
ATOM 780 O O . ASN A 1 100 ? -0.961 47.080 -3.143 1.00 65.19 100 ASN A O 1
ATOM 784 N N . SER A 1 101 ? 0.426 45.431 -2.480 1.00 52.12 101 SER A N 1
ATOM 785 C CA . SER A 1 101 ? 1.722 46.100 -2.707 1.00 52.12 101 SER A CA 1
ATOM 786 C C . SER A 1 101 ? 2.907 45.213 -2.303 1.00 52.12 101 SER A C 1
ATOM 788 O O . SER A 1 101 ? 3.126 44.929 -1.133 1.00 52.12 101 SER A O 1
ATOM 790 N N . ALA A 1 102 ? 3.632 44.782 -3.337 1.00 48.53 102 ALA A N 1
ATOM 791 C CA . ALA A 1 102 ? 5.069 44.521 -3.446 1.00 48.53 102 ALA A CA 1
ATOM 792 C C . ALA A 1 102 ? 5.895 44.139 -2.197 1.00 48.53 102 ALA A C 1
ATOM 794 O O . ALA A 1 102 ? 6.204 44.973 -1.353 1.00 48.53 102 ALA A O 1
ATOM 795 N N . ALA A 1 103 ? 6.476 42.937 -2.245 1.00 42.09 103 ALA A N 1
ATOM 796 C CA . ALA A 1 103 ? 7.876 42.737 -1.870 1.00 42.09 103 ALA A CA 1
ATOM 797 C C . ALA A 1 103 ? 8.466 41.592 -2.705 1.00 42.09 103 ALA A C 1
ATOM 799 O O . ALA A 1 103 ? 8.065 40.434 -2.597 1.00 42.09 103 ALA A O 1
ATOM 800 N N . ALA A 1 104 ? 9.399 41.950 -3.582 1.00 44.09 104 ALA A N 1
ATOM 801 C CA . ALA A 1 104 ? 10.241 41.017 -4.304 1.00 44.09 104 ALA A CA 1
ATOM 802 C C . ALA A 1 104 ? 11.146 40.254 -3.323 1.00 44.09 104 ALA A C 1
ATOM 804 O O . ALA A 1 104 ? 11.774 40.863 -2.460 1.00 44.09 104 ALA A O 1
ATOM 805 N N . ALA A 1 105 ? 11.265 38.940 -3.500 1.00 41.88 105 ALA A N 1
ATOM 806 C CA . ALA A 1 105 ? 12.365 38.161 -2.943 1.00 41.88 105 ALA A CA 1
ATOM 807 C C . ALA A 1 105 ? 12.742 37.047 -3.926 1.00 41.88 105 ALA A C 1
ATOM 809 O O . ALA A 1 105 ? 12.115 35.994 -4.008 1.00 41.88 105 ALA A O 1
ATOM 810 N N . THR A 1 106 ? 13.776 37.324 -4.711 1.00 48.75 106 THR A N 1
ATOM 811 C CA . THR A 1 106 ? 14.542 36.350 -5.485 1.00 48.75 106 THR A CA 1
ATOM 812 C C . THR A 1 106 ? 15.416 35.513 -4.551 1.00 48.75 106 THR A C 1
ATOM 814 O O . THR A 1 106 ? 16.289 36.066 -3.889 1.00 48.75 106 THR A O 1
ATOM 817 N N . ALA A 1 107 ? 15.230 34.194 -4.538 1.00 41.41 107 ALA A N 1
ATOM 818 C CA . ALA A 1 107 ? 16.201 33.185 -4.094 1.00 41.41 107 ALA A CA 1
ATOM 819 C C . ALA A 1 107 ? 15.622 31.812 -4.468 1.00 41.41 107 ALA A C 1
ATOM 821 O O . ALA A 1 107 ? 14.455 31.559 -4.209 1.00 41.41 107 ALA A O 1
ATOM 822 N N . GLY A 1 108 ? 16.292 30.851 -5.085 1.00 43.72 108 GLY A N 1
ATOM 823 C CA . GLY A 1 108 ? 17.669 30.659 -5.509 1.00 43.72 108 GLY A CA 1
ATOM 824 C C . GLY A 1 108 ? 17.706 29.186 -5.924 1.00 43.72 108 GLY A C 1
ATOM 825 O O . GLY A 1 108 ? 17.373 28.321 -5.122 1.00 43.72 108 GLY A O 1
ATOM 826 N N . GLY A 1 109 ? 17.968 28.894 -7.198 1.00 47.72 109 GLY A N 1
ATOM 827 C CA . GLY A 1 109 ? 17.919 27.531 -7.730 1.00 47.72 109 GLY A CA 1
ATOM 828 C C . GLY A 1 109 ? 19.091 26.691 -7.226 1.00 47.72 109 GLY A C 1
ATOM 829 O O . GLY A 1 109 ? 20.247 26.999 -7.509 1.00 47.72 109 GLY A O 1
ATOM 830 N N . MET A 1 110 ? 18.808 25.615 -6.491 1.00 54.34 110 MET A N 1
ATOM 831 C CA . MET A 1 110 ? 19.832 24.677 -6.036 1.00 54.34 110 MET A CA 1
ATOM 832 C C . MET A 1 110 ? 20.293 23.790 -7.199 1.00 54.34 110 MET A C 1
ATOM 834 O O . MET A 1 110 ? 19.596 22.879 -7.640 1.00 54.34 110 MET A O 1
ATOM 838 N N . SER A 1 111 ? 21.492 24.088 -7.695 1.00 62.91 111 SER A N 1
ATOM 839 C CA . SER A 1 111 ? 22.204 23.350 -8.735 1.00 62.91 111 SER A CA 1
ATOM 840 C C . SER A 1 111 ? 22.476 21.894 -8.327 1.00 62.91 111 SER A C 1
ATOM 842 O O . SER A 1 111 ? 23.110 21.615 -7.305 1.00 62.91 111 SER A O 1
ATOM 844 N N . TRP A 1 112 ? 22.041 20.962 -9.178 1.00 51.81 112 TRP A N 1
ATOM 845 C CA . TRP A 1 112 ? 22.217 19.505 -9.065 1.00 51.81 112 TRP A CA 1
ATOM 846 C C . TRP A 1 112 ? 23.684 19.058 -8.880 1.00 51.81 112 TRP A C 1
ATOM 848 O O . TRP A 1 112 ? 23.950 17.967 -8.374 1.00 51.81 112 TRP A O 1
ATOM 858 N N . PHE A 1 113 ? 24.649 19.911 -9.232 1.00 54.09 113 PHE A N 1
ATOM 859 C CA . PHE A 1 113 ? 26.080 19.617 -9.138 1.00 54.09 113 PHE A CA 1
ATOM 860 C C . PHE A 1 113 ? 26.593 19.495 -7.689 1.00 54.09 113 PHE A C 1
ATOM 862 O O . PHE A 1 113 ? 27.531 18.739 -7.439 1.00 54.09 113 PHE A O 1
ATOM 869 N N . HIS A 1 114 ? 25.953 20.149 -6.711 1.00 56.19 114 HIS A N 1
ATOM 870 C CA . HIS A 1 114 ? 26.361 20.053 -5.300 1.00 56.19 114 HIS A CA 1
ATOM 871 C C . HIS A 1 114 ? 25.935 18.738 -4.623 1.00 56.19 114 HIS A C 1
ATOM 873 O O . HIS A 1 114 ? 26.609 18.267 -3.707 1.00 56.19 114 HIS A O 1
ATOM 879 N N . PHE A 1 115 ? 24.852 18.105 -5.088 1.00 56.50 115 PHE A N 1
ATOM 880 C CA . PHE A 1 115 ? 24.377 16.837 -4.522 1.00 56.50 115 PHE A CA 1
ATOM 881 C C . PHE A 1 115 ? 25.271 15.648 -4.908 1.00 56.50 115 PHE A C 1
ATOM 883 O O . PHE A 1 115 ? 25.495 14.754 -4.091 1.00 56.50 115 PHE A O 1
ATOM 890 N N . LEU A 1 116 ? 25.851 15.659 -6.111 1.00 58.78 116 LEU A N 1
ATOM 891 C CA . LEU A 1 116 ? 26.752 14.596 -6.571 1.00 58.78 116 LEU A CA 1
ATOM 892 C C . LEU A 1 116 ? 28.112 14.621 -5.847 1.00 58.78 116 LEU A C 1
ATOM 894 O O . LEU A 1 116 ? 28.647 13.565 -5.507 1.00 58.78 116 LEU A O 1
ATOM 898 N N . ALA A 1 117 ? 28.640 15.806 -5.523 1.00 58.62 117 ALA A N 1
ATOM 899 C CA . ALA A 1 117 ? 29.900 15.946 -4.787 1.00 58.62 117 ALA A CA 1
ATOM 900 C C . ALA A 1 117 ? 29.838 15.399 -3.343 1.00 58.62 117 ALA A C 1
ATOM 902 O O . ALA A 1 117 ? 30.828 14.845 -2.855 1.00 58.62 117 ALA A O 1
ATOM 903 N N . SER A 1 118 ? 28.684 15.491 -2.668 1.00 57.91 118 SER A N 1
ATOM 904 C CA . SER A 1 118 ? 28.502 14.936 -1.314 1.00 57.91 118 SER A CA 1
ATOM 905 C C . SER A 1 118 ? 28.420 13.407 -1.297 1.00 57.91 118 SER A C 1
ATOM 907 O O . SER A 1 118 ? 28.908 12.780 -0.357 1.00 57.91 118 SER A O 1
ATOM 909 N N . LEU A 1 119 ? 27.876 12.783 -2.348 1.00 57.97 119 LEU A N 1
ATOM 910 C CA . LEU A 1 119 ? 27.792 11.321 -2.443 1.00 57.97 119 LEU A CA 1
ATOM 911 C C . LEU A 1 119 ? 29.158 10.672 -2.730 1.00 57.97 119 LEU A C 1
ATOM 913 O O . LEU A 1 119 ? 29.461 9.615 -2.175 1.00 57.97 119 LEU A O 1
ATOM 917 N N . LEU A 1 120 ? 30.034 11.327 -3.503 1.00 58.31 120 LEU A N 1
ATOM 918 C CA . LEU A 1 120 ? 31.369 10.793 -3.806 1.00 58.31 120 LEU A CA 1
ATOM 919 C C . LEU A 1 120 ? 32.325 10.822 -2.591 1.00 58.31 120 LEU A C 1
ATOM 921 O O . LEU A 1 120 ? 33.163 9.932 -2.437 1.00 58.31 120 LEU A O 1
ATOM 925 N N . ARG A 1 121 ? 32.169 11.793 -1.675 1.00 55.72 121 ARG A N 1
ATOM 926 C CA . ARG A 1 121 ? 32.947 11.855 -0.417 1.00 55.72 121 ARG A CA 1
ATOM 927 C C . ARG A 1 121 ? 32.530 10.789 0.602 1.00 55.72 121 ARG A C 1
ATOM 929 O O . ARG A 1 121 ? 33.375 10.308 1.352 1.00 55.72 121 ARG A O 1
ATOM 936 N N . LEU A 1 122 ? 31.261 10.377 0.604 1.00 54.03 122 LEU A N 1
ATOM 937 C CA . LEU A 1 122 ? 30.766 9.308 1.482 1.00 54.03 122 LEU A CA 1
ATOM 938 C C . LEU A 1 122 ? 31.145 7.909 0.965 1.00 54.03 122 LEU A C 1
ATOM 940 O O . LEU A 1 122 ? 31.437 7.025 1.769 1.00 54.03 122 LEU A O 1
ATOM 944 N N . TYR A 1 123 ? 31.244 7.722 -0.357 1.00 50.47 123 TYR A N 1
ATOM 945 C CA . TYR A 1 123 ? 31.691 6.455 -0.953 1.00 50.47 123 TYR A CA 1
ATOM 946 C C . TYR A 1 123 ? 33.188 6.169 -0.709 1.0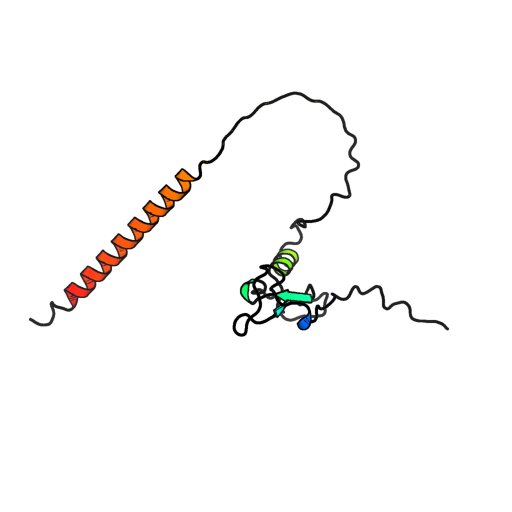0 50.47 123 TYR A C 1
ATOM 948 O O . TYR A 1 123 ? 33.557 5.045 -0.372 1.00 50.47 123 TYR A O 1
ATOM 956 N N . SER A 1 124 ? 34.055 7.189 -0.769 1.00 54.91 124 SER A N 1
ATOM 957 C CA . SER A 1 124 ? 35.503 7.025 -0.522 1.00 54.91 124 SER A CA 1
ATOM 958 C C . SER A 1 124 ? 35.866 6.815 0.965 1.00 54.91 124 SER A C 1
ATOM 960 O O . SER A 1 124 ? 36.893 6.214 1.292 1.00 54.91 124 SER A O 1
ATOM 962 N N . SER A 1 125 ? 34.997 7.246 1.889 1.00 53.59 125 SER A N 1
ATOM 963 C CA . SER A 1 125 ? 35.190 7.053 3.337 1.00 53.59 125 SER A CA 1
ATOM 964 C C . SER A 1 125 ? 34.873 5.618 3.793 1.00 53.59 125 SER A C 1
ATOM 966 O O . SER A 1 125 ? 35.539 5.077 4.674 1.00 53.59 125 SER A O 1
ATOM 968 N N . SER A 1 126 ? 33.915 4.942 3.146 1.00 52.84 126 SER A N 1
ATOM 969 C CA . SER A 1 126 ? 33.531 3.568 3.513 1.00 52.84 126 SER A CA 1
ATOM 970 C C . SER A 1 126 ? 34.535 2.509 3.020 1.00 52.84 126 SER A C 1
ATOM 972 O O . SER A 1 126 ? 34.815 1.540 3.728 1.00 52.84 126 SER A O 1
ATOM 974 N N . TYR A 1 127 ? 35.167 2.727 1.859 1.00 53.75 127 TYR A N 1
ATOM 975 C CA . TYR A 1 127 ? 36.144 1.790 1.279 1.00 53.75 127 TYR A CA 1
ATOM 976 C C . TYR A 1 127 ? 37.478 1.724 2.054 1.00 53.75 127 TYR A C 1
ATOM 978 O O . TYR A 1 127 ? 38.093 0.662 2.144 1.00 53.75 127 TYR A O 1
ATOM 986 N N . ASN A 1 128 ? 37.914 2.828 2.675 1.00 55.06 128 ASN A N 1
ATOM 987 C CA . ASN A 1 128 ? 39.168 2.877 3.445 1.00 55.06 128 ASN A CA 1
ATOM 988 C C . ASN A 1 128 ? 39.071 2.229 4.839 1.00 55.06 128 ASN A C 1
ATOM 990 O O . ASN A 1 128 ? 40.082 1.795 5.391 1.00 55.06 128 ASN A O 1
ATOM 994 N N . ILE A 1 129 ? 37.868 2.124 5.408 1.00 57.34 129 ILE A N 1
ATOM 995 C CA . ILE A 1 129 ? 37.649 1.471 6.707 1.00 57.34 129 ILE A CA 1
ATOM 996 C C . ILE A 1 129 ? 37.616 -0.052 6.557 1.00 57.34 129 ILE A C 1
ATOM 998 O O . ILE A 1 129 ? 38.277 -0.752 7.322 1.00 57.34 129 ILE A O 1
ATOM 1002 N N . PHE A 1 130 ? 36.953 -0.578 5.524 1.00 53.53 130 PHE A N 1
ATOM 1003 C CA . PHE A 1 130 ? 36.891 -2.026 5.297 1.00 53.53 130 PHE A CA 1
ATOM 1004 C C . PHE A 1 130 ? 38.266 -2.652 4.998 1.00 53.53 130 PHE A C 1
ATOM 1006 O O . PHE A 1 130 ? 38.562 -3.741 5.488 1.00 53.53 130 PHE A O 1
ATOM 1013 N N . HIS A 1 131 ? 39.154 -1.949 4.287 1.00 53.78 131 HIS A N 1
ATOM 1014 C CA . HIS A 1 131 ? 40.480 -2.482 3.949 1.00 53.78 131 HIS A CA 1
ATOM 1015 C C . HIS A 1 131 ? 41.467 -2.495 5.134 1.00 53.78 131 HIS A C 1
ATOM 1017 O O . HIS A 1 131 ? 42.356 -3.346 5.193 1.00 53.78 131 HIS A O 1
ATOM 1023 N N . ARG A 1 132 ? 41.309 -1.591 6.114 1.00 56.44 132 ARG A N 1
ATOM 1024 C CA . ARG A 1 132 ? 42.169 -1.561 7.314 1.00 56.44 132 ARG A CA 1
ATOM 1025 C C . ARG A 1 132 ? 41.790 -2.613 8.355 1.00 56.44 132 ARG A C 1
ATOM 1027 O O . ARG A 1 132 ? 42.670 -3.095 9.060 1.00 56.44 132 ARG A O 1
ATOM 1034 N N . VAL A 1 133 ? 40.520 -3.015 8.417 1.00 56.53 133 VAL A N 1
ATOM 1035 C CA . VAL A 1 133 ? 40.071 -4.079 9.332 1.00 56.53 133 VAL A CA 1
ATOM 1036 C C . VAL A 1 133 ? 40.416 -5.466 8.772 1.00 56.53 133 VAL A C 1
ATOM 1038 O O . VAL A 1 133 ? 40.863 -6.329 9.520 1.00 56.53 133 VAL A O 1
ATOM 1041 N N . ILE A 1 134 ? 40.333 -5.670 7.452 1.00 56.72 134 ILE A N 1
ATOM 1042 C CA . ILE A 1 134 ? 40.699 -6.952 6.819 1.00 56.72 134 ILE A CA 1
ATOM 1043 C C . ILE A 1 134 ? 42.222 -7.195 6.848 1.00 56.72 134 ILE A C 1
ATOM 1045 O O . ILE A 1 134 ? 42.658 -8.326 7.065 1.00 56.72 134 ILE A O 1
ATOM 1049 N N . SER A 1 135 ? 43.049 -6.149 6.721 1.00 55.75 135 SER A N 1
ATOM 1050 C CA . SER A 1 135 ? 44.514 -6.303 6.738 1.00 55.75 135 SER A CA 1
ATOM 1051 C C . SER A 1 135 ? 45.099 -6.628 8.121 1.00 55.75 135 SER A C 1
ATOM 1053 O O . SER A 1 135 ? 46.197 -7.169 8.183 1.00 55.75 135 SER A O 1
ATOM 1055 N N . LEU A 1 136 ? 44.397 -6.342 9.224 1.00 55.25 136 LEU A N 1
ATOM 1056 C CA . LEU A 1 136 ? 44.854 -6.704 10.575 1.00 55.25 136 LEU A CA 1
ATOM 1057 C C . LEU A 1 136 ? 44.463 -8.136 10.966 1.00 55.25 136 LEU A C 1
ATOM 1059 O O . LEU A 1 136 ? 45.213 -8.805 11.671 1.00 55.25 136 LEU A O 1
ATOM 1063 N N . VAL A 1 137 ? 43.342 -8.650 10.454 1.00 57.72 137 VAL A N 1
ATOM 1064 C CA . VAL A 1 137 ? 42.906 -10.028 10.737 1.00 57.72 137 VAL A CA 1
ATOM 1065 C C . VAL A 1 137 ? 43.754 -11.054 9.970 1.00 57.72 137 VAL A C 1
ATOM 1067 O O . VAL A 1 137 ? 44.044 -12.123 10.500 1.00 57.72 137 VAL A O 1
ATOM 1070 N N . HIS A 1 138 ? 44.251 -10.718 8.773 1.00 55.44 138 HIS A N 1
ATOM 1071 C CA . HIS A 1 138 ? 45.127 -11.609 7.996 1.00 55.44 138 HIS A CA 1
ATOM 1072 C C . HIS A 1 138 ? 46.581 -11.680 8.509 1.00 55.44 138 HIS A C 1
ATOM 1074 O O . HIS A 1 138 ? 47.251 -12.688 8.296 1.00 55.44 138 HIS A O 1
ATOM 1080 N N . LEU A 1 139 ? 47.066 -10.652 9.216 1.00 54.50 139 LEU A N 1
ATOM 1081 C CA . LEU A 1 139 ? 48.400 -10.646 9.837 1.00 54.50 139 LEU A CA 1
ATOM 1082 C C . LEU A 1 139 ? 48.449 -11.443 11.154 1.00 54.50 139 LEU A C 1
ATOM 1084 O O . LEU A 1 139 ? 49.502 -11.968 11.503 1.00 54.50 139 LEU A O 1
ATOM 1088 N N . CYS A 1 140 ? 47.319 -11.610 11.851 1.00 51.72 140 CYS A N 1
ATOM 1089 C CA . CYS A 1 140 ? 47.257 -12.430 13.067 1.00 51.72 140 CYS A CA 1
ATOM 1090 C C . CYS A 1 140 ? 47.258 -13.944 12.796 1.00 51.72 140 CYS A C 1
ATOM 1092 O O . CYS A 1 140 ? 47.733 -14.700 13.636 1.00 51.72 140 CYS A O 1
ATOM 1094 N N . VAL A 1 141 ? 46.762 -14.404 11.641 1.00 59.34 141 VAL A N 1
ATOM 1095 C CA . VAL A 1 141 ? 46.679 -15.849 11.338 1.00 59.34 141 VAL A CA 1
ATOM 1096 C C . VAL A 1 141 ? 48.031 -16.437 10.900 1.00 59.34 141 VAL A C 1
ATOM 1098 O O . VAL A 1 141 ? 48.284 -17.610 11.143 1.00 59.34 141 VAL A O 1
ATOM 1101 N N . PHE A 1 142 ? 48.942 -15.640 10.329 1.00 55.28 142 PHE A N 1
ATOM 1102 C CA . PHE A 1 142 ? 50.269 -16.125 9.911 1.00 55.28 142 PHE A CA 1
ATOM 1103 C C . PHE A 1 142 ? 51.340 -16.120 11.019 1.00 55.28 142 PHE A C 1
ATOM 1105 O O . PHE A 1 142 ? 52.377 -16.752 10.849 1.00 55.28 142 PHE A O 1
ATOM 1112 N N . ALA A 1 143 ? 51.110 -15.454 12.156 1.00 56.94 143 ALA A N 1
ATOM 1113 C CA . ALA A 1 143 ? 52.108 -15.310 13.225 1.00 56.94 143 ALA A CA 1
ATOM 1114 C C . ALA A 1 143 ? 52.069 -16.414 14.308 1.00 56.94 143 ALA A C 1
ATOM 1116 O O . ALA A 1 143 ? 52.828 -16.336 15.266 1.00 56.94 143 ALA A O 1
ATOM 1117 N N . VAL A 1 144 ? 51.200 -17.427 14.183 1.00 57.34 144 VAL A N 1
ATOM 1118 C CA . VAL A 1 144 ? 51.075 -18.542 15.157 1.00 57.34 144 VAL A CA 1
ATOM 1119 C C . VAL A 1 144 ? 51.595 -19.878 14.586 1.00 57.34 144 VAL A C 1
ATOM 1121 O O . VAL A 1 144 ? 51.439 -20.927 15.202 1.00 57.34 144 VAL A O 1
ATOM 1124 N N . GLN A 1 145 ? 52.265 -19.857 13.427 1.00 53.94 145 GLN A N 1
ATOM 1125 C CA . GLN A 1 145 ? 52.826 -21.059 12.791 1.00 53.94 145 GLN A CA 1
ATOM 1126 C C . GLN A 1 145 ? 54.352 -21.017 12.561 1.00 53.94 145 GLN A C 1
ATOM 1128 O O . GLN A 1 145 ? 54.859 -21.755 11.716 1.00 53.94 145 GLN A O 1
ATOM 1133 N N . LEU A 1 146 ? 55.081 -20.191 13.315 1.00 49.94 146 LEU A N 1
ATOM 1134 C CA . LEU A 1 146 ? 56.544 -20.235 13.460 1.00 49.94 146 LEU A CA 1
ATOM 1135 C C . LEU A 1 146 ? 56.902 -20.147 14.945 1.00 49.94 146 LEU A C 1
ATOM 1137 O O . LEU A 1 146 ? 57.905 -20.784 15.329 1.00 49.94 146 LEU A O 1
#

Organism: NCBI:txid637853

Foldseek 3Di:
DPDDPPPPPPPPQPQDDPVVDQAAPPPRHGADPVFDWDAAPVRNGTHTCVQFVAWDADVVSPRPDTDIHGPVVVCCVVDVPDDDPDDDDDDDPDDDPDDDDDDDDDDDDDDPVVVVVVVVVVVVV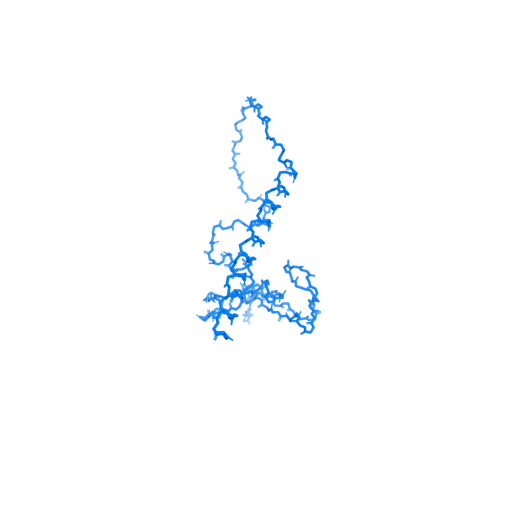VVVVVVVVVVVVVVVVVPPPD

InterPro domains:
  IPR000306 FYVE zinc finger [PF01363] (14-74)
  IPR000306 FYVE zinc finger [SM00064] (10-79)
  IPR011011 Zinc finger, FYVE/PHD-type [SSF57903] (14-79)
  IPR013083 Zinc finger, RING/FYVE/PHD-type [G3DSA:3.30.40.10] (11-79)
  IPR017455 Zinc finger, FYVE-related [PS50178] (18-74)
  IPR051118 Lateral signaling target protein 2 [PTHR46465] (14-81)